Protein AF-A0A914D089-F1 (afdb_monomer_lite)

Structure (mmCIF, N/CA/C/O backbone):
data_AF-A0A914D089-F1
#
_entry.id   AF-A0A914D089-F1
#
loop_
_atom_site.group_PDB
_atom_site.id
_atom_site.type_symbol
_atom_site.label_atom_id
_atom_site.label_alt_id
_atom_site.label_comp_id
_atom_site.label_asym_id
_atom_site.label_entity_id
_atom_site.label_seq_id
_atom_site.pdbx_PDB_ins_code
_atom_site.Cartn_x
_atom_site.Cartn_y
_atom_site.Cartn_z
_atom_site.occupancy
_atom_site.B_iso_or_equiv
_atom_site.auth_seq_id
_atom_site.auth_comp_id
_atom_site.auth_asym_id
_atom_site.auth_atom_id
_atom_site.pdbx_PDB_model_num
ATOM 1 N N . MET A 1 1 ? -4.332 -22.400 -8.846 1.00 71.19 1 MET A N 1
ATOM 2 C CA . MET A 1 1 ? -3.773 -21.711 -7.656 1.00 71.19 1 MET A CA 1
ATOM 3 C C . MET A 1 1 ? -3.356 -20.293 -8.013 1.00 71.19 1 MET A C 1
ATOM 5 O O . MET A 1 1 ? -3.843 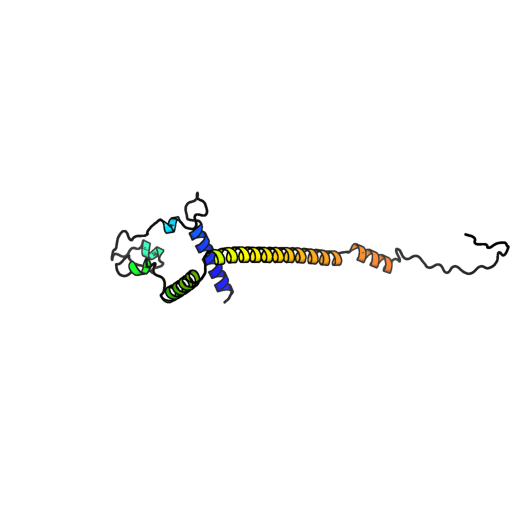-19.394 -7.347 1.00 71.19 1 MET A O 1
ATOM 9 N N . LEU A 1 2 ? -2.567 -20.072 -9.079 1.00 86.56 2 LEU A N 1
ATOM 10 C CA . LEU A 1 2 ? -2.201 -18.720 -9.536 1.00 86.56 2 LEU A CA 1
ATOM 11 C C . LEU A 1 2 ? -3.401 -17.793 -9.778 1.00 86.56 2 LEU A C 1
ATOM 13 O O . LEU A 1 2 ? -3.368 -16.661 -9.316 1.00 86.56 2 LEU A O 1
ATOM 17 N N . ASP A 1 3 ? -4.478 -18.277 -10.400 1.00 88.38 3 ASP A N 1
ATOM 18 C CA . ASP A 1 3 ? -5.644 -17.427 -10.712 1.00 88.38 3 ASP A CA 1
ATOM 19 C C . ASP A 1 3 ? -6.319 -16.851 -9.458 1.00 88.38 3 ASP A C 1
ATOM 21 O O . ASP A 1 3 ? -6.794 -15.718 -9.464 1.00 88.38 3 ASP A O 1
ATOM 25 N N . LYS A 1 4 ? -6.300 -17.600 -8.344 1.00 90.31 4 LYS A N 1
ATOM 26 C CA . LYS A 1 4 ? -6.825 -17.129 -7.053 1.00 90.31 4 LYS A CA 1
ATOM 27 C C . LYS A 1 4 ? -5.961 -16.001 -6.486 1.00 90.31 4 LYS A C 1
ATOM 29 O O . LYS A 1 4 ? -6.500 -15.019 -5.992 1.00 90.31 4 LYS A O 1
ATOM 34 N N . TYR A 1 5 ? -4.636 -16.123 -6.591 1.00 93.62 5 TYR A N 1
ATOM 35 C CA . TYR A 1 5 ? -3.706 -15.074 -6.162 1.00 93.62 5 TYR A CA 1
ATOM 36 C C . TYR A 1 5 ? -3.776 -13.840 -7.062 1.00 93.62 5 TYR A C 1
ATOM 38 O O . TYR A 1 5 ? -3.701 -12.728 -6.556 1.00 93.62 5 TYR A O 1
ATOM 46 N N . ALA A 1 6 ? -3.970 -14.023 -8.370 1.00 92.81 6 ALA A N 1
ATOM 47 C CA . ALA A 1 6 ? -4.158 -12.919 -9.303 1.00 92.81 6 ALA A CA 1
ATOM 48 C C . ALA A 1 6 ? -5.447 -12.136 -8.999 1.00 92.81 6 ALA A C 1
ATOM 50 O O . ALA A 1 6 ? -5.408 -10.909 -8.938 1.00 92.81 6 ALA A O 1
ATOM 51 N N . SER A 1 7 ? -6.560 -12.835 -8.735 1.00 95.00 7 SER A N 1
ATOM 52 C CA . SER A 1 7 ? -7.821 -12.206 -8.307 1.00 95.00 7 SER A CA 1
ATOM 53 C C . SER A 1 7 ? -7.651 -11.447 -6.994 1.00 95.00 7 SER A C 1
ATOM 55 O O . SER A 1 7 ? -8.012 -10.277 -6.905 1.00 95.00 7 SER A O 1
ATOM 57 N N . LEU A 1 8 ? -7.026 -12.079 -5.997 1.00 95.50 8 LEU A N 1
ATOM 58 C CA . LEU A 1 8 ? -6.791 -11.464 -4.694 1.00 95.50 8 LEU A CA 1
ATOM 59 C C . LEU A 1 8 ? -5.894 -10.219 -4.803 1.00 95.50 8 LEU A C 1
ATOM 61 O O . LEU A 1 8 ? -6.203 -9.183 -4.224 1.00 95.50 8 LEU A O 1
ATOM 65 N N . ALA A 1 9 ? -4.810 -10.286 -5.580 1.00 94.00 9 ALA A N 1
ATOM 66 C CA . ALA A 1 9 ? -3.922 -9.148 -5.819 1.00 94.00 9 ALA A CA 1
ATOM 67 C C . ALA A 1 9 ? -4.651 -7.987 -6.510 1.00 94.00 9 ALA A C 1
ATOM 69 O O . ALA A 1 9 ? -4.404 -6.818 -6.202 1.00 94.00 9 ALA A O 1
ATOM 70 N N . HIS A 1 10 ? -5.573 -8.303 -7.420 1.00 94.31 10 HIS A N 1
ATOM 71 C CA . HIS A 1 10 ? -6.404 -7.306 -8.076 1.00 94.31 10 HIS A CA 1
ATOM 72 C C . HIS A 1 10 ? -7.378 -6.637 -7.096 1.00 94.31 10 HIS A C 1
ATOM 74 O O . HIS A 1 10 ? -7.455 -5.410 -7.064 1.00 94.31 10 HIS A O 1
ATOM 80 N N . GLU A 1 11 ? -8.065 -7.415 -6.258 1.00 94.38 11 GLU A N 1
ATOM 81 C CA . GLU A 1 11 ? -8.957 -6.897 -5.214 1.00 94.38 11 GLU A CA 1
ATOM 82 C C . GLU A 1 11 ? -8.208 -6.010 -4.210 1.00 94.38 11 GLU A C 1
ATOM 84 O O . GLU A 1 11 ? -8.650 -4.896 -3.927 1.00 94.38 11 GLU A O 1
ATOM 89 N N . PHE A 1 12 ? -7.027 -6.429 -3.741 1.00 93.69 12 PHE A N 1
ATOM 90 C CA . PHE A 1 12 ? -6.185 -5.603 -2.866 1.00 93.69 12 PHE A CA 1
ATOM 91 C C . PHE A 1 12 ? -5.776 -4.286 -3.524 1.00 93.69 12 PHE A C 1
ATOM 93 O O . PHE A 1 12 ? -5.846 -3.232 -2.891 1.00 93.69 12 PHE A O 1
ATOM 100 N N . SER A 1 13 ? -5.406 -4.333 -4.805 1.00 91.88 13 SER A N 1
ATOM 101 C CA . SER A 1 13 ? -5.036 -3.139 -5.570 1.00 91.88 13 SER A CA 1
ATOM 102 C C . SER A 1 13 ? -6.212 -2.159 -5.692 1.00 91.88 13 SER A C 1
ATOM 104 O O . SER A 1 13 ? -6.027 -0.945 -5.598 1.00 91.88 13 SER A O 1
ATOM 106 N N . GLN A 1 14 ? -7.441 -2.665 -5.856 1.00 90.44 14 GLN A N 1
ATOM 107 C CA . GLN A 1 14 ? -8.649 -1.835 -5.853 1.00 90.44 14 GLN A CA 1
ATOM 108 C C . GLN A 1 14 ? -8.911 -1.203 -4.482 1.00 90.44 14 GLN A C 1
ATOM 110 O O . GLN A 1 14 ? -9.209 -0.010 -4.409 1.00 90.44 14 GLN A O 1
ATOM 115 N N . VAL A 1 15 ? -8.775 -1.969 -3.396 1.00 89.12 15 VAL A N 1
ATOM 116 C CA . VAL A 1 15 ? -8.940 -1.451 -2.029 1.00 89.12 15 VAL A CA 1
ATOM 117 C C . VAL A 1 15 ? -7.915 -0.355 -1.741 1.00 89.12 15 VAL A C 1
ATOM 119 O O . VAL A 1 15 ? -8.279 0.706 -1.237 1.00 89.12 15 VAL A O 1
ATOM 122 N N . GLU A 1 16 ? -6.653 -0.550 -2.124 1.00 86.62 16 GLU A N 1
ATOM 123 C CA . GLU A 1 16 ? -5.604 0.460 -1.967 1.00 86.62 16 GLU A CA 1
ATOM 124 C C . GLU A 1 16 ? -5.935 1.755 -2.724 1.00 86.62 16 GLU A C 1
ATOM 126 O O . GLU A 1 16 ? -5.787 2.856 -2.182 1.00 86.62 16 GLU A O 1
ATOM 131 N N . LEU A 1 17 ? -6.444 1.637 -3.954 1.00 84.75 17 LEU A N 1
ATOM 132 C CA . LEU A 1 17 ? -6.875 2.784 -4.750 1.00 84.75 17 LEU A CA 1
ATOM 133 C C . LEU A 1 17 ? -8.030 3.541 -4.078 1.00 84.75 17 LEU A C 1
ATOM 135 O O . LEU A 1 17 ? -7.995 4.769 -3.996 1.00 84.75 17 LEU A O 1
ATOM 139 N N . LEU A 1 18 ? -9.033 2.824 -3.566 1.00 82.81 18 LEU A N 1
ATOM 140 C CA . LEU A 1 18 ? -10.166 3.420 -2.851 1.00 82.81 18 LEU A CA 1
ATOM 141 C C . LEU A 1 18 ? -9.715 4.138 -1.573 1.00 82.81 18 LEU A C 1
ATOM 143 O O . LEU A 1 18 ? -10.162 5.256 -1.303 1.00 82.81 18 LEU A O 1
ATOM 147 N N . MET A 1 19 ? -8.783 3.542 -0.824 1.00 79.75 19 MET A N 1
ATOM 148 C CA . MET A 1 19 ? -8.200 4.167 0.365 1.00 79.75 19 MET A CA 1
ATOM 149 C C . MET A 1 19 ? -7.430 5.447 0.024 1.00 79.75 19 MET A C 1
ATOM 151 O O . MET A 1 19 ? -7.517 6.427 0.764 1.00 79.75 19 MET A O 1
ATOM 155 N N . LYS A 1 20 ? -6.708 5.475 -1.104 1.00 78.25 20 LYS A N 1
ATOM 156 C CA . LYS A 1 20 ? -5.949 6.654 -1.553 1.00 78.25 20 LYS A CA 1
ATOM 157 C C . LYS A 1 20 ? -6.842 7.779 -2.080 1.00 78.25 20 LYS A C 1
ATOM 159 O O . LYS A 1 20 ? -6.566 8.941 -1.780 1.00 78.25 20 LYS A O 1
ATOM 164 N N . LYS A 1 21 ? -7.907 7.442 -2.815 1.00 71.88 21 LYS A N 1
ATOM 165 C CA . LYS A 1 21 ? -8.784 8.403 -3.507 1.00 71.88 21 LYS A CA 1
ATOM 166 C C . LYS A 1 21 ? -9.784 9.117 -2.586 1.00 71.88 21 LYS A C 1
ATOM 168 O O . LYS A 1 21 ? -10.170 10.244 -2.868 1.00 71.88 21 LYS A O 1
ATOM 173 N N . SER A 1 22 ? -10.125 8.524 -1.440 1.00 61.62 22 SER A N 1
ATOM 174 C CA . SER A 1 22 ? -11.108 9.026 -0.461 1.00 61.62 22 SER A CA 1
ATOM 175 C C . SER A 1 22 ? -12.539 9.197 -1.009 1.00 61.62 22 SER A C 1
ATOM 177 O O . SER A 1 22 ? -12.776 9.476 -2.179 1.00 61.62 22 SER A O 1
ATOM 179 N N . ALA A 1 23 ? -13.531 8.994 -0.142 1.00 55.34 23 ALA A N 1
ATOM 180 C CA . ALA A 1 23 ? -14.948 8.889 -0.502 1.00 55.34 23 ALA A CA 1
ATOM 181 C C . ALA A 1 23 ? -15.674 10.236 -0.732 1.00 55.34 23 ALA A C 1
ATOM 183 O O . ALA A 1 23 ? -16.904 10.262 -0.766 1.00 55.34 23 ALA A O 1
ATOM 184 N N . ILE A 1 24 ? -14.956 11.360 -0.872 1.00 54.31 24 ILE A N 1
ATOM 185 C CA . ILE A 1 24 ? -15.578 12.675 -1.096 1.00 54.31 24 ILE A CA 1
ATOM 186 C C . ILE A 1 24 ? -15.530 13.000 -2.600 1.00 54.31 24 ILE A C 1
ATOM 188 O O . ILE A 1 24 ? -14.439 13.106 -3.156 1.00 54.31 24 ILE A O 1
ATOM 192 N N . PRO A 1 25 ? -16.680 13.205 -3.273 1.00 52.44 25 PRO A N 1
ATOM 193 C CA . PRO A 1 25 ? -16.781 13.281 -4.737 1.00 52.44 25 PRO A CA 1
ATOM 194 C C . PRO A 1 25 ? -16.151 14.531 -5.393 1.00 52.44 25 PRO A C 1
ATOM 196 O O . PRO A 1 25 ? -16.415 14.786 -6.564 1.00 52.44 25 PRO A O 1
ATOM 199 N N . ALA A 1 26 ? -15.337 15.318 -4.679 1.00 55.47 26 ALA A N 1
ATOM 200 C CA . ALA A 1 26 ? -14.874 16.630 -5.141 1.00 55.47 26 ALA A CA 1
ATOM 201 C C . ALA A 1 26 ? -13.389 16.970 -4.889 1.00 55.47 26 ALA A C 1
ATOM 203 O O . ALA A 1 26 ? -13.003 18.105 -5.148 1.00 55.47 26 ALA A O 1
ATOM 204 N N . GLY A 1 27 ? -12.541 16.064 -4.397 1.00 47.16 27 GLY A N 1
ATOM 205 C CA . GLY A 1 27 ? -11.165 16.425 -4.025 1.00 47.16 27 GLY A CA 1
ATOM 206 C C . GLY A 1 27 ? -10.124 15.482 -4.602 1.00 47.16 27 GLY A C 1
ATOM 207 O O . GLY A 1 27 ? -10.320 14.277 -4.556 1.00 47.16 27 GLY A O 1
ATOM 208 N N . GLU A 1 28 ? -9.052 16.077 -5.121 1.00 56.47 28 GLU A N 1
ATOM 209 C CA . GLU A 1 28 ? -7.762 15.528 -5.567 1.00 56.47 28 GLU A CA 1
ATOM 210 C C . GLU A 1 28 ? -7.298 14.227 -4.879 1.00 56.47 28 GLU A C 1
ATOM 212 O O . GLU A 1 28 ? -7.747 13.884 -3.786 1.00 56.47 28 GLU A O 1
ATOM 217 N N . ASP A 1 29 ? -6.347 13.518 -5.500 1.00 60.50 29 ASP A N 1
ATOM 218 C CA . ASP A 1 29 ? -5.679 12.332 -4.942 1.00 60.50 29 ASP A CA 1
ATOM 219 C C . ASP A 1 29 ? -4.969 12.663 -3.613 1.00 60.50 29 ASP A C 1
ATOM 221 O O . ASP A 1 29 ? -3.764 12.888 -3.533 1.00 60.50 29 ASP A O 1
ATOM 225 N N . ASN A 1 30 ? -5.735 12.697 -2.527 1.00 61.53 30 ASN A N 1
ATOM 226 C CA . ASN A 1 30 ? -5.304 13.187 -1.224 1.00 61.53 30 ASN A CA 1
ATOM 227 C C . ASN A 1 30 ? -4.536 12.121 -0.422 1.00 61.53 30 ASN A C 1
ATOM 229 O O . ASN A 1 30 ? -4.460 12.216 0.799 1.00 61.53 30 ASN A O 1
ATOM 233 N N . ASN A 1 31 ? -3.991 11.074 -1.058 1.00 68.38 31 ASN A N 1
ATOM 234 C CA . ASN A 1 31 ? -3.213 10.001 -0.413 1.00 68.38 31 ASN A CA 1
ATOM 235 C C . ASN A 1 31 ? -3.847 9.453 0.886 1.00 68.38 31 ASN A C 1
ATOM 237 O O . ASN A 1 31 ? -3.154 9.210 1.887 1.00 68.38 31 ASN A O 1
ATOM 241 N N . GLY A 1 32 ? -5.176 9.303 0.882 1.00 70.00 32 GLY A N 1
ATOM 242 C CA . GLY A 1 32 ? -5.950 8.811 2.022 1.00 70.00 32 GLY A CA 1
ATOM 243 C C . GLY A 1 32 ? -5.970 9.732 3.247 1.00 70.00 32 GLY A C 1
ATOM 244 O O . GLY A 1 32 ? -6.215 9.255 4.353 1.00 70.00 32 GLY A O 1
ATOM 245 N N . MET A 1 33 ? -5.722 11.039 3.089 1.00 72.62 33 MET A N 1
ATOM 246 C CA . MET A 1 33 ? -5.693 12.002 4.201 1.00 72.62 33 MET A CA 1
ATOM 247 C C . MET A 1 33 ? -6.956 11.988 5.066 1.00 72.62 33 MET A C 1
ATOM 249 O O . MET A 1 33 ? -6.844 12.187 6.270 1.00 72.62 33 MET A O 1
ATOM 253 N N . LEU A 1 34 ? -8.127 11.693 4.491 1.00 74.44 34 LEU A N 1
ATOM 254 C CA . LEU A 1 34 ? -9.380 11.542 5.236 1.00 74.44 34 LEU A CA 1
ATOM 255 C C . LEU A 1 34 ? -9.246 10.525 6.383 1.00 74.44 34 LEU A C 1
ATOM 257 O O . LEU A 1 34 ? -9.593 10.828 7.520 1.00 74.44 34 LEU A O 1
ATOM 261 N N . PHE A 1 35 ? -8.703 9.343 6.091 1.00 76.94 35 PHE A N 1
ATOM 262 C CA . PHE A 1 35 ? -8.529 8.273 7.077 1.00 76.94 35 PHE A CA 1
ATOM 263 C C . PHE A 1 35 ? -7.379 8.552 8.047 1.00 76.94 35 PHE A C 1
ATOM 265 O O . PHE A 1 35 ? -7.358 8.010 9.144 1.00 76.94 35 PHE A O 1
ATOM 272 N N . LYS A 1 36 ? -6.429 9.412 7.662 1.00 79.81 36 LYS A N 1
ATOM 273 C CA . LYS A 1 36 ? -5.321 9.836 8.531 1.00 79.81 36 LYS A CA 1
ATOM 274 C C . LYS A 1 36 ? -5.722 10.945 9.504 1.00 79.81 36 LYS A C 1
ATOM 276 O O . LYS A 1 36 ? -5.108 11.066 10.556 1.00 79.81 36 LYS A O 1
ATOM 281 N N . SER A 1 37 ? -6.706 11.774 9.149 1.00 81.50 37 SER A N 1
ATOM 282 C CA . SER A 1 37 ? -7.139 12.918 9.961 1.00 81.50 37 SER A CA 1
ATOM 283 C C . SER A 1 37 ? -8.316 12.619 10.890 1.00 81.50 37 SER A C 1
ATOM 285 O O . SER A 1 37 ? -8.537 13.379 11.831 1.00 81.50 37 SER A O 1
ATOM 287 N N . HIS A 1 38 ? -9.058 11.534 10.655 1.00 82.44 38 HIS A N 1
ATOM 288 C CA . HIS A 1 38 ? -10.215 11.156 11.464 1.00 82.44 38 HIS A CA 1
ATOM 289 C C . HIS A 1 38 ? -9.902 9.947 12.341 1.00 82.44 38 HIS A C 1
ATOM 291 O O . HIS A 1 38 ? -9.365 8.945 11.876 1.00 82.44 38 HIS A O 1
ATOM 297 N N . LEU A 1 39 ? -10.286 10.037 13.613 1.00 83.38 39 LEU A N 1
ATOM 298 C CA . LEU A 1 39 ? -10.193 8.939 14.567 1.00 83.38 39 LEU A CA 1
ATOM 299 C C . LEU A 1 39 ? -11.556 8.261 14.689 1.00 83.38 39 LEU A C 1
ATOM 301 O O . LEU A 1 39 ? -12.577 8.930 14.853 1.00 83.38 39 LEU A O 1
ATOM 305 N N . VAL A 1 40 ? -11.562 6.932 14.631 1.00 84.06 40 VAL A N 1
ATOM 306 C CA . VAL A 1 40 ? -12.755 6.128 14.904 1.00 84.06 40 VAL A CA 1
ATOM 307 C C . VAL A 1 40 ? -12.739 5.743 16.375 1.00 84.06 40 VAL A C 1
ATOM 309 O O . VAL A 1 40 ? -11.779 5.143 16.855 1.00 84.06 40 VAL A O 1
ATOM 312 N N . VAL A 1 41 ? -13.807 6.095 17.088 1.00 84.69 41 VAL A N 1
ATOM 313 C CA . VAL A 1 41 ? -13.985 5.784 18.508 1.00 84.69 41 VAL A CA 1
ATOM 314 C C . VAL A 1 41 ? -15.369 5.158 18.688 1.00 84.69 41 VAL A C 1
ATOM 316 O O . VAL A 1 41 ? -16.338 5.685 18.134 1.00 84.69 41 VAL A O 1
ATOM 319 N N . PRO A 1 42 ? -15.499 4.053 19.442 1.00 86.31 42 PRO A N 1
ATOM 320 C CA . PRO A 1 42 ? -16.804 3.525 19.819 1.00 86.31 42 PRO A CA 1
ATOM 321 C C . PRO A 1 42 ? -17.582 4.577 20.609 1.00 86.31 42 PRO A C 1
ATOM 323 O O . PRO A 1 42 ? -17.096 5.078 21.621 1.00 86.31 42 PRO A O 1
ATOM 326 N N . GLN A 1 43 ? -18.788 4.907 20.152 1.00 83.56 43 GLN A N 1
ATOM 327 C CA . GLN A 1 43 ? -19.645 5.870 20.842 1.00 83.56 43 GLN A CA 1
ATOM 328 C C . GLN A 1 43 ? -20.281 5.261 22.098 1.00 83.56 43 GLN A C 1
ATOM 330 O O . GLN A 1 43 ? -20.404 5.934 23.117 1.00 83.56 43 GLN A O 1
ATOM 335 N N . GLU A 1 44 ? -20.657 3.983 22.030 1.00 82.75 44 GLU A N 1
ATOM 336 C CA . GLU A 1 44 ? -21.293 3.246 23.119 1.00 82.75 44 GLU A CA 1
ATOM 337 C C . GLU A 1 44 ? -20.756 1.812 23.156 1.00 82.75 44 GLU A C 1
ATOM 339 O O . GLU A 1 44 ? -20.516 1.197 22.115 1.00 82.75 44 GLU A O 1
ATOM 344 N N . ILE A 1 45 ? -20.560 1.293 24.368 1.00 85.12 45 ILE A N 1
ATOM 345 C CA . ILE A 1 45 ? -20.184 -0.099 24.623 1.00 85.12 45 ILE A CA 1
ATOM 346 C C . ILE A 1 45 ? -21.374 -0.738 25.326 1.00 85.12 45 ILE A C 1
ATOM 348 O O . ILE A 1 45 ? -21.771 -0.297 26.405 1.00 85.12 45 ILE A O 1
ATOM 352 N N . THR A 1 46 ? -21.964 -1.751 24.702 1.00 84.94 46 THR A N 1
ATOM 353 C CA . THR A 1 46 ? -23.182 -2.407 25.180 1.00 84.94 46 THR A CA 1
ATOM 354 C C . THR A 1 46 ? -23.053 -3.920 25.066 1.00 84.94 46 THR A C 1
ATOM 356 O O . THR A 1 46 ? -22.366 -4.454 24.196 1.00 84.94 46 THR A O 1
ATOM 359 N N . LEU A 1 47 ? -23.711 -4.628 25.984 1.00 85.31 47 LEU A N 1
ATOM 360 C CA . LEU A 1 47 ? -23.832 -6.089 25.944 1.00 85.31 47 LEU A CA 1
ATOM 361 C C . LEU A 1 47 ? -25.062 -6.539 25.140 1.00 85.31 47 LEU A C 1
ATOM 363 O O . LEU A 1 47 ? -25.202 -7.725 24.843 1.00 85.31 47 LEU A O 1
ATOM 367 N N . ASP A 1 48 ? -25.936 -5.597 24.784 1.00 88.81 48 ASP A N 1
ATOM 368 C CA . ASP A 1 48 ? -27.145 -5.863 24.021 1.00 88.81 48 ASP A CA 1
ATOM 369 C C . ASP A 1 48 ? -26.809 -6.184 22.568 1.00 88.81 48 ASP A C 1
ATOM 371 O O . ASP A 1 48 ? -26.021 -5.500 21.910 1.00 88.81 48 ASP A O 1
ATOM 375 N N . ILE A 1 49 ? -27.441 -7.240 22.057 1.00 87.56 49 IL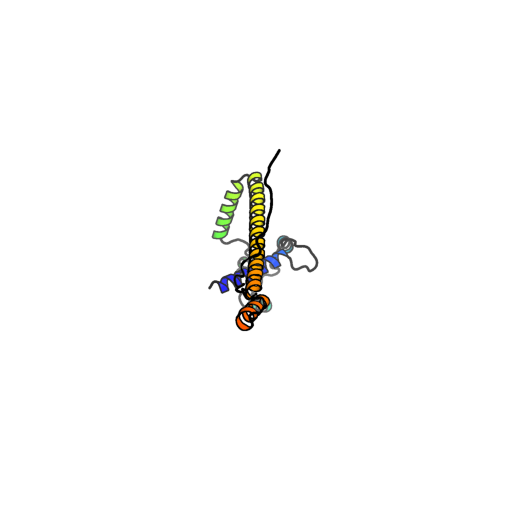E A N 1
ATOM 376 C CA . ILE A 1 49 ? -27.239 -7.682 20.681 1.00 87.56 49 ILE A CA 1
ATOM 377 C C . ILE A 1 49 ? -27.763 -6.602 19.741 1.00 87.56 49 ILE A C 1
ATOM 379 O O . ILE A 1 49 ? -28.945 -6.255 19.763 1.00 87.56 49 ILE A O 1
ATOM 383 N N . ASN A 1 50 ? -26.884 -6.114 18.870 1.00 88.62 50 ASN A N 1
ATOM 384 C CA . ASN A 1 50 ? -27.244 -5.166 17.835 1.00 88.62 50 ASN A CA 1
ATOM 385 C C . ASN A 1 50 ? -27.492 -5.922 16.513 1.00 88.62 50 ASN A C 1
ATOM 387 O O . ASN A 1 50 ? -26.532 -6.366 15.875 1.00 88.62 50 ASN A O 1
ATOM 391 N N . PRO A 1 51 ? -28.754 -6.053 16.055 1.00 89.81 51 PRO A N 1
ATOM 392 C CA . PRO A 1 51 ? -29.075 -6.821 14.852 1.00 89.81 51 PRO A CA 1
ATOM 393 C C . PRO A 1 51 ? -28.498 -6.195 13.575 1.00 89.81 51 PRO A C 1
ATOM 395 O O . PRO A 1 51 ? -28.159 -6.919 12.641 1.00 89.81 51 PRO A O 1
ATOM 398 N N . ALA A 1 52 ? -28.335 -4.868 13.530 1.00 89.19 52 ALA A N 1
ATOM 399 C CA . ALA A 1 52 ? -27.736 -4.188 12.384 1.00 89.19 52 ALA A CA 1
ATOM 400 C C . ALA A 1 52 ? -26.231 -4.476 12.286 1.00 89.19 52 ALA A C 1
ATOM 402 O O . ALA A 1 52 ? -25.724 -4.759 11.202 1.00 89.19 52 ALA A O 1
ATOM 403 N N . LEU A 1 53 ? -25.528 -4.471 13.424 1.00 87.50 53 LEU A N 1
ATOM 404 C CA . LEU A 1 53 ? -24.111 -4.837 13.495 1.00 87.50 53 LEU A CA 1
ATOM 405 C C . LEU A 1 53 ? -23.893 -6.305 13.113 1.00 87.50 53 LEU A C 1
ATOM 407 O O . LEU A 1 53 ? -22.986 -6.625 12.343 1.00 87.50 53 LEU A O 1
ATOM 411 N N . GLN A 1 54 ? -24.758 -7.189 13.608 1.00 90.62 54 GLN A N 1
ATOM 412 C CA . GLN A 1 54 ? -24.689 -8.613 13.310 1.00 90.62 54 GLN A CA 1
ATOM 413 C C . GLN A 1 54 ? -24.923 -8.890 11.821 1.00 90.62 54 GLN A C 1
ATOM 415 O O . GLN A 1 54 ? -24.184 -9.671 11.227 1.00 90.62 54 GLN A O 1
ATOM 420 N N . ALA A 1 55 ? -25.890 -8.217 11.192 1.00 93.50 55 ALA A N 1
ATOM 421 C CA . ALA A 1 55 ? -26.119 -8.332 9.754 1.00 93.50 55 ALA A CA 1
ATOM 422 C C . ALA A 1 55 ? -24.932 -7.796 8.935 1.00 93.50 55 ALA A C 1
ATOM 424 O O . ALA A 1 55 ? -24.468 -8.468 8.017 1.00 93.50 55 ALA A O 1
ATOM 425 N N . ALA A 1 56 ? -24.399 -6.622 9.293 1.00 90.06 56 ALA A N 1
ATOM 426 C CA . ALA A 1 56 ? -23.292 -5.988 8.572 1.00 90.06 56 ALA A CA 1
ATOM 427 C C . ALA A 1 56 ? -21.970 -6.765 8.672 1.00 90.06 56 ALA A C 1
ATOM 429 O O . ALA A 1 56 ? -21.148 -6.722 7.761 1.00 90.06 56 ALA A O 1
ATOM 430 N N . THR A 1 57 ? -21.752 -7.476 9.779 1.00 89.31 57 THR A N 1
ATOM 431 C CA . THR A 1 57 ? -20.537 -8.273 10.001 1.00 89.31 57 THR A CA 1
ATOM 432 C C . THR A 1 57 ? -20.708 -9.744 9.632 1.00 89.31 57 THR A C 1
ATOM 434 O O . THR A 1 57 ? -19.806 -10.535 9.907 1.00 89.31 57 THR A O 1
ATOM 437 N N . GLU A 1 58 ? -21.830 -10.115 9.005 1.00 92.88 58 GLU A N 1
ATOM 438 C CA . GLU A 1 58 ? -22.167 -11.502 8.651 1.00 92.88 58 GLU A CA 1
ATOM 439 C C . GLU A 1 58 ? -22.120 -12.441 9.871 1.00 92.88 58 GLU A C 1
ATOM 441 O O . GLU A 1 58 ? -21.667 -13.580 9.810 1.00 92.88 58 GLU A O 1
ATOM 446 N N . GLY A 1 59 ? -22.555 -11.936 11.026 1.00 88.50 59 GLY A N 1
ATOM 447 C CA . GLY A 1 59 ? -22.601 -12.677 12.282 1.00 88.50 59 GLY A CA 1
ATOM 448 C C . GLY A 1 59 ? -21.288 -12.726 13.063 1.00 88.50 59 GLY A C 1
ATOM 449 O O . GLY A 1 59 ? -21.270 -13.327 14.134 1.00 88.50 59 GLY A O 1
ATOM 450 N N . ARG A 1 60 ? -20.208 -12.089 12.589 1.00 88.31 60 ARG A N 1
ATOM 451 C CA . ARG A 1 60 ? -18.907 -12.091 13.287 1.00 88.31 60 ARG A CA 1
ATOM 452 C C . ARG A 1 60 ? -18.915 -11.289 14.587 1.00 88.31 60 ARG A C 1
ATOM 454 O O . ARG A 1 60 ? -18.211 -11.657 15.521 1.00 88.31 60 ARG A O 1
ATOM 461 N N . ILE A 1 61 ? -19.691 -10.206 14.653 1.00 89.50 61 ILE A N 1
ATOM 462 C CA . ILE A 1 61 ? -19.797 -9.352 15.840 1.00 89.50 61 ILE A CA 1
ATOM 463 C C . ILE A 1 61 ? -21.274 -9.158 16.181 1.00 89.50 61 ILE A C 1
ATOM 465 O O . ILE A 1 61 ? -22.036 -8.596 15.398 1.00 89.50 61 ILE A O 1
ATOM 469 N N . SER A 1 62 ? -21.683 -9.612 17.366 1.00 88.25 62 SER A N 1
ATOM 470 C CA . SER A 1 62 ? -23.061 -9.472 17.854 1.00 88.25 62 SER A CA 1
ATOM 471 C C . SER A 1 62 ? -23.300 -8.177 18.634 1.00 88.25 62 SER A C 1
ATOM 473 O O . SER A 1 62 ? -24.412 -7.655 18.618 1.00 88.25 62 SER A O 1
ATOM 475 N N . ALA A 1 63 ? -22.278 -7.664 19.322 1.00 89.31 63 ALA A N 1
ATOM 476 C CA . ALA A 1 63 ? -22.345 -6.450 20.131 1.00 89.31 63 ALA A CA 1
ATOM 477 C C . ALA A 1 63 ? -20.950 -5.829 20.303 1.00 89.31 63 ALA A C 1
ATOM 479 O O . ALA A 1 63 ? -19.937 -6.532 20.247 1.00 89.31 63 ALA A O 1
ATOM 480 N N . TRP A 1 64 ? -20.901 -4.518 20.546 1.00 89.06 64 TRP A N 1
ATOM 481 C CA . TRP A 1 64 ? -19.668 -3.812 20.889 1.00 89.06 64 TRP A CA 1
ATOM 482 C C . TRP A 1 64 ? -19.403 -3.924 22.384 1.00 89.06 64 TRP A C 1
ATOM 484 O O . TRP A 1 64 ? -19.839 -3.085 23.166 1.00 89.06 64 TRP A O 1
ATOM 494 N N . THR A 1 65 ? -18.684 -4.971 22.778 1.00 90.00 65 THR A N 1
ATOM 495 C CA . THR A 1 65 ? -18.333 -5.237 24.177 1.00 90.00 65 THR A CA 1
ATOM 496 C C . THR A 1 65 ? -16.898 -4.817 24.489 1.00 90.00 65 THR A C 1
ATOM 498 O O . THR A 1 65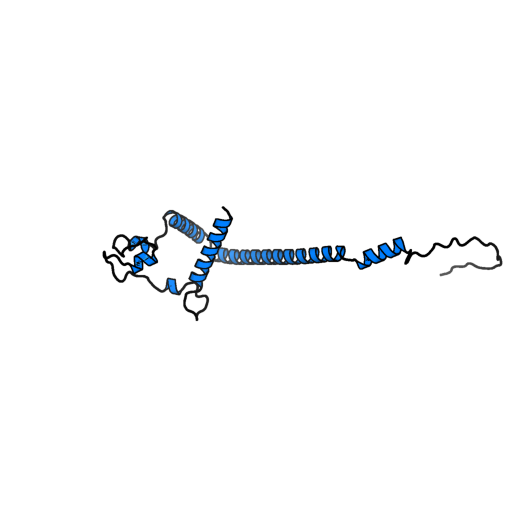 ? -16.075 -4.644 23.589 1.00 90.00 65 THR A O 1
ATOM 501 N N . HIS A 1 66 ? -16.570 -4.707 25.780 1.00 89.62 66 HIS A N 1
ATOM 502 C CA . HIS A 1 66 ? -15.207 -4.407 26.239 1.00 89.62 66 HIS A CA 1
ATOM 503 C C . HIS A 1 66 ? -14.156 -5.438 25.796 1.00 89.62 66 HIS A C 1
ATOM 505 O O . HIS A 1 66 ? -12.980 -5.100 25.738 1.00 89.62 66 HIS A O 1
ATOM 511 N N . GLU A 1 67 ? -14.573 -6.655 25.449 1.00 87.81 67 GLU A N 1
ATOM 512 C CA . GLU A 1 67 ? -13.689 -7.713 24.946 1.00 87.81 67 GLU A CA 1
ATOM 513 C C . GLU A 1 67 ? -13.459 -7.596 23.432 1.00 87.81 67 GLU A C 1
ATOM 515 O O . GLU A 1 67 ? -12.358 -7.816 22.939 1.00 87.81 67 GLU A O 1
ATOM 520 N N . VAL A 1 68 ? -14.500 -7.231 22.675 1.00 89.12 68 VAL A N 1
ATOM 521 C CA . VAL A 1 68 ? -14.453 -7.228 21.203 1.00 89.12 68 VAL A CA 1
ATOM 522 C C . VAL A 1 68 ? -13.878 -5.929 20.654 1.00 89.12 68 VAL A C 1
ATOM 524 O O . VAL A 1 68 ? -13.131 -5.944 19.679 1.00 89.12 68 VAL A O 1
ATOM 527 N N . VAL A 1 69 ? -14.226 -4.796 21.267 1.00 89.69 69 VAL A N 1
ATOM 528 C CA . VAL A 1 69 ? -13.821 -3.464 20.802 1.00 89.69 69 VAL A CA 1
ATOM 529 C C . VAL A 1 69 ? -12.297 -3.327 20.661 1.00 89.69 69 VAL A C 1
ATOM 531 O O . VAL A 1 69 ? -11.865 -2.868 19.602 1.00 89.69 69 VAL A O 1
ATOM 534 N N . PRO A 1 70 ? -11.467 -3.723 21.651 1.00 90.00 70 PRO A N 1
ATOM 535 C CA . PRO A 1 70 ? -10.017 -3.591 21.531 1.00 90.00 70 PRO A CA 1
ATOM 536 C C . PRO A 1 70 ? -9.439 -4.399 20.371 1.00 90.00 70 PRO A C 1
ATOM 538 O O . PRO A 1 70 ? -8.533 -3.920 19.696 1.00 90.00 70 PRO A O 1
ATOM 541 N N . GLU A 1 71 ? -9.972 -5.597 20.126 1.00 89.12 71 GLU A N 1
ATOM 542 C CA . GLU A 1 71 ? -9.489 -6.477 19.062 1.00 89.12 71 GLU A CA 1
ATOM 543 C C . GLU A 1 71 ? -9.937 -5.986 17.681 1.00 89.12 71 GLU A C 1
ATOM 545 O O . GLU A 1 71 ? -9.139 -5.904 16.753 1.00 89.12 71 GLU A O 1
ATOM 550 N N . ALA A 1 72 ? -11.200 -5.581 17.541 1.00 87.62 72 ALA A N 1
ATOM 551 C CA . ALA A 1 72 ? -11.745 -5.105 16.273 1.00 87.62 72 ALA A CA 1
ATOM 552 C C . ALA A 1 72 ? -11.179 -3.744 15.834 1.00 87.62 72 ALA A C 1
ATOM 554 O O . ALA A 1 72 ? -11.100 -3.470 14.638 1.00 87.62 72 ALA A O 1
ATOM 555 N N . LEU A 1 73 ? -10.805 -2.885 16.788 1.00 89.06 73 LEU A N 1
ATOM 556 C CA . LEU A 1 73 ? -10.173 -1.587 16.524 1.00 89.06 73 LEU A CA 1
ATOM 557 C C . LEU A 1 73 ? -8.650 -1.625 16.666 1.00 89.06 73 LEU A C 1
ATOM 559 O O . LEU A 1 73 ? -8.001 -0.576 16.684 1.00 89.06 73 LEU A O 1
ATOM 563 N N . ARG A 1 74 ? -8.060 -2.817 16.775 1.00 90.69 74 ARG A N 1
ATOM 564 C CA . ARG A 1 74 ? -6.618 -2.965 16.897 1.00 90.69 74 ARG A CA 1
ATOM 565 C C . ARG A 1 74 ? -5.929 -2.404 15.653 1.00 90.69 74 ARG A C 1
ATOM 567 O O . ARG A 1 74 ? -6.077 -2.917 14.551 1.00 90.69 74 ARG A O 1
ATOM 574 N N . THR A 1 75 ? -5.104 -1.383 15.857 1.00 90.31 75 THR A N 1
ATOM 575 C CA . THR A 1 75 ? -4.203 -0.825 14.833 1.00 90.31 75 THR A CA 1
ATOM 576 C C . THR A 1 75 ? -2.770 -1.328 14.976 1.00 90.31 75 THR A C 1
ATOM 578 O O . THR A 1 75 ? -1.940 -1.099 14.100 1.00 90.31 75 THR A O 1
ATOM 581 N N . LYS A 1 76 ? -2.466 -2.014 16.084 1.00 91.19 76 LYS A N 1
ATOM 582 C CA . LYS A 1 76 ? -1.144 -2.578 16.344 1.00 91.19 76 LYS A CA 1
ATOM 583 C C . LYS A 1 76 ? -0.882 -3.765 15.420 1.00 91.19 76 LYS A C 1
ATOM 585 O O . LYS A 1 76 ? -1.644 -4.737 15.449 1.00 91.19 76 LYS A O 1
ATOM 590 N N . LEU A 1 77 ? 0.219 -3.692 14.679 1.00 89.94 77 LEU A N 1
ATOM 591 C CA . LEU A 1 77 ? 0.666 -4.710 13.736 1.00 89.94 77 LEU A CA 1
ATOM 592 C C . LEU A 1 77 ? 0.922 -6.071 14.428 1.00 89.94 77 LEU A C 1
ATOM 594 O O . LEU A 1 77 ? 1.037 -6.165 15.659 1.00 89.94 77 LEU A O 1
ATOM 598 N N . PRO A 1 78 ? 0.961 -7.169 13.657 1.00 92.62 78 PRO A N 1
ATOM 599 C CA . PRO A 1 78 ? 1.484 -8.446 14.127 1.00 92.62 78 PRO A CA 1
ATOM 600 C C . PRO A 1 78 ? 2.973 -8.321 14.493 1.00 92.62 78 PRO A C 1
ATOM 602 O O . PRO A 1 78 ? 3.688 -7.562 13.840 1.00 92.62 78 PRO A O 1
ATOM 605 N N . PRO A 1 79 ? 3.468 -9.093 15.477 1.00 93.25 79 PRO A N 1
ATOM 606 C CA . PRO A 1 79 ? 4.850 -8.978 15.953 1.00 93.25 79 PRO A CA 1
ATOM 607 C C . PRO A 1 79 ? 5.893 -9.243 14.859 1.00 93.25 79 PRO A C 1
ATOM 609 O O . PRO A 1 79 ? 6.917 -8.574 14.832 1.00 93.25 79 PRO A O 1
ATOM 612 N N . GLU A 1 80 ? 5.611 -10.170 13.939 1.00 94.69 80 GLU A N 1
ATOM 613 C CA . GLU A 1 80 ? 6.487 -10.478 12.799 1.00 94.69 80 GLU A CA 1
ATOM 614 C C . GLU A 1 80 ? 6.674 -9.250 11.894 1.00 94.69 80 GLU A C 1
ATOM 616 O O . GLU A 1 80 ? 7.792 -8.896 11.538 1.00 94.69 80 GLU A O 1
ATOM 621 N N . ILE A 1 81 ? 5.584 -8.528 11.610 1.00 94.25 81 ILE A N 1
ATOM 622 C CA . ILE A 1 81 ? 5.623 -7.329 10.763 1.00 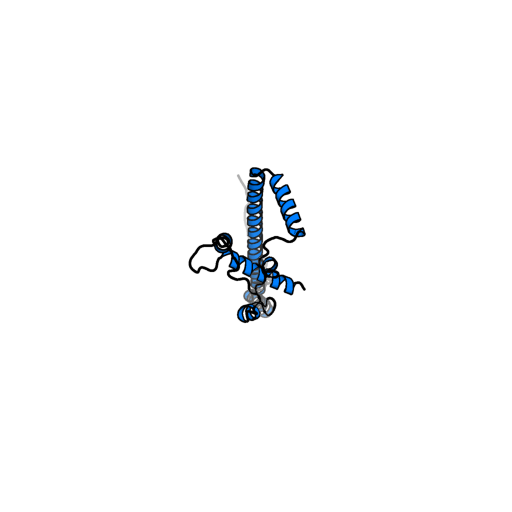94.25 81 ILE A CA 1
ATOM 623 C C . ILE A 1 81 ? 6.292 -6.157 11.498 1.00 94.25 81 ILE A C 1
ATOM 625 O O . ILE A 1 81 ? 7.025 -5.391 10.883 1.00 94.25 81 ILE A O 1
ATOM 629 N N . GLU A 1 82 ? 6.096 -6.024 12.816 1.00 93.94 82 GLU A N 1
ATOM 630 C CA . GLU A 1 82 ? 6.796 -5.006 13.620 1.00 93.94 82 GLU A CA 1
ATOM 631 C C . GLU A 1 82 ? 8.321 -5.207 13.619 1.00 93.94 82 GLU A C 1
ATOM 633 O O . GLU A 1 82 ? 9.081 -4.236 13.660 1.00 93.94 82 GLU A O 1
ATOM 638 N N . GLU A 1 83 ? 8.788 -6.457 13.615 1.00 95.38 83 GLU A N 1
ATOM 639 C CA . GLU A 1 83 ? 10.215 -6.775 13.525 1.00 95.38 83 GLU A CA 1
ATOM 640 C C . GLU A 1 83 ? 10.773 -6.462 12.133 1.00 95.38 83 GLU A C 1
ATOM 642 O O . GLU A 1 83 ? 11.824 -5.819 12.028 1.00 95.38 83 GLU A O 1
ATOM 647 N N . ASP A 1 84 ? 10.034 -6.815 11.080 1.00 95.25 84 ASP A N 1
ATOM 648 C CA . ASP A 1 84 ? 10.386 -6.477 9.701 1.00 95.25 84 ASP A CA 1
ATOM 649 C C . ASP A 1 84 ? 10.470 -4.956 9.503 1.00 95.25 84 ASP A C 1
ATOM 651 O O . ASP A 1 84 ? 11.485 -4.455 9.012 1.00 95.25 84 ASP A O 1
ATOM 655 N N . GLU A 1 85 ? 9.467 -4.193 9.951 1.00 93.44 85 GLU A N 1
ATOM 656 C CA . GLU A 1 85 ? 9.485 -2.726 9.886 1.00 93.44 85 GLU A CA 1
ATOM 657 C C . GLU A 1 85 ? 10.679 -2.139 10.642 1.00 93.44 85 GLU A C 1
ATOM 659 O O . GLU A 1 85 ? 11.385 -1.276 10.114 1.00 93.44 85 GLU A O 1
ATOM 664 N N . ARG A 1 86 ? 10.978 -2.654 11.840 1.00 94.25 86 ARG A N 1
ATOM 665 C CA . ARG A 1 86 ? 12.149 -2.232 12.619 1.00 94.25 86 ARG A CA 1
ATOM 666 C C . ARG A 1 86 ? 13.452 -2.495 11.866 1.00 94.25 86 ARG A C 1
ATOM 668 O O . ARG A 1 86 ? 14.354 -1.658 11.898 1.00 94.25 86 ARG A O 1
ATOM 675 N N . SER A 1 87 ? 13.571 -3.639 11.193 1.00 93.88 87 SER A N 1
ATOM 676 C CA . SER A 1 87 ? 14.759 -3.967 10.399 1.00 93.88 87 SER A CA 1
ATOM 677 C C . SER A 1 87 ? 14.946 -2.988 9.230 1.00 93.88 87 SER A C 1
ATOM 679 O O . SER A 1 87 ? 16.051 -2.481 9.016 1.00 93.88 87 SER A O 1
ATOM 681 N N . ILE A 1 88 ? 13.850 -2.628 8.553 1.00 92.38 88 ILE A N 1
ATOM 682 C CA . ILE A 1 88 ? 13.828 -1.652 7.457 1.00 92.38 88 ILE A CA 1
ATOM 683 C C . ILE A 1 88 ? 14.188 -0.255 7.973 1.00 92.38 88 ILE A C 1
ATOM 685 O O . ILE A 1 88 ? 14.953 0.466 7.328 1.00 92.38 88 ILE A O 1
ATOM 689 N N . GLU A 1 89 ? 13.680 0.146 9.141 1.00 91.56 89 GLU A N 1
ATOM 690 C CA . GLU A 1 89 ? 14.032 1.421 9.770 1.00 91.56 89 GLU A CA 1
ATOM 691 C C . GLU A 1 89 ? 15.525 1.500 10.100 1.00 91.56 89 GLU A C 1
ATOM 693 O O . GLU A 1 89 ? 16.173 2.503 9.788 1.00 91.56 89 GLU A O 1
ATOM 698 N N . VAL A 1 90 ? 16.097 0.438 10.671 1.00 93.94 90 VAL A N 1
ATOM 699 C CA . VAL A 1 90 ? 17.537 0.359 10.956 1.00 93.94 90 VAL A CA 1
ATOM 700 C C . VAL A 1 90 ? 18.352 0.481 9.668 1.00 93.94 90 VAL A C 1
ATOM 702 O O . VAL A 1 90 ? 19.290 1.279 9.609 1.00 93.94 90 VAL A O 1
ATOM 705 N N . GLU A 1 91 ? 17.977 -0.245 8.612 1.00 90.50 91 GLU A N 1
ATOM 706 C CA . GLU A 1 91 ? 18.653 -0.157 7.314 1.00 90.50 91 GLU A CA 1
ATOM 707 C C . GLU A 1 91 ? 18.545 1.251 6.707 1.00 90.50 91 GLU A C 1
ATOM 709 O O . GLU A 1 91 ? 19.527 1.797 6.191 1.00 90.50 91 GLU A O 1
ATOM 714 N N . LYS A 1 92 ? 17.366 1.873 6.796 1.00 86.50 92 LYS A N 1
ATOM 715 C CA . LYS A 1 92 ? 17.126 3.245 6.341 1.00 86.50 92 LYS A CA 1
ATOM 716 C C . LYS A 1 92 ? 18.026 4.238 7.075 1.00 86.50 92 LYS A C 1
ATOM 718 O O . LYS A 1 92 ? 18.608 5.106 6.429 1.00 86.50 92 LYS A O 1
ATOM 723 N N . HIS A 1 93 ? 18.161 4.112 8.395 1.00 87.88 93 HIS A N 1
ATOM 724 C CA . HIS A 1 93 ? 19.001 4.991 9.212 1.00 87.88 93 HIS A CA 1
ATOM 725 C C . HIS A 1 93 ? 20.504 4.767 9.007 1.00 87.88 93 HIS A C 1
ATOM 727 O O . HIS A 1 93 ? 21.285 5.697 9.205 1.00 87.88 93 HIS A O 1
ATOM 733 N N . ALA A 1 94 ? 20.917 3.575 8.573 1.00 89.69 94 ALA A N 1
ATOM 734 C CA . ALA A 1 94 ? 22.312 3.286 8.248 1.00 89.69 94 ALA A CA 1
ATOM 735 C C . ALA A 1 94 ? 22.803 4.012 6.978 1.00 89.69 94 ALA A C 1
ATOM 737 O O . ALA A 1 94 ? 24.007 4.208 6.805 1.00 89.69 94 ALA A O 1
ATOM 738 N N . LYS A 1 95 ? 21.895 4.413 6.078 1.00 89.00 95 LYS A N 1
ATOM 739 C CA . LYS A 1 95 ? 22.232 5.052 4.796 1.00 89.00 95 LYS A CA 1
ATOM 740 C C . LYS A 1 95 ? 22.117 6.577 4.880 1.00 89.00 95 LYS A C 1
ATOM 742 O O . LYS A 1 95 ? 21.198 7.127 5.479 1.00 89.00 95 LYS A O 1
ATOM 747 N N . GLN A 1 96 ? 23.023 7.290 4.208 1.00 89.50 96 GLN A N 1
ATOM 748 C CA . GLN A 1 96 ? 22.955 8.751 4.112 1.00 89.50 96 GLN A CA 1
ATOM 749 C C . GLN A 1 96 ? 21.815 9.186 3.174 1.00 89.50 96 GLN A C 1
ATOM 751 O O . GLN A 1 96 ? 21.762 8.763 2.017 1.00 89.50 96 GLN A O 1
ATOM 756 N N . PHE A 1 97 ? 20.945 10.084 3.646 1.00 86.88 97 PHE A N 1
ATOM 757 C CA . PHE A 1 97 ? 19.744 10.547 2.932 1.00 86.88 97 PHE A CA 1
ATOM 758 C C . PHE A 1 97 ? 20.011 11.031 1.492 1.00 86.88 97 PHE A C 1
ATOM 760 O O . PHE A 1 97 ? 19.303 10.645 0.557 1.00 86.88 97 PHE A O 1
ATOM 767 N N . ASP A 1 98 ? 21.070 11.820 1.289 1.00 88.25 98 ASP A N 1
ATOM 768 C CA . ASP A 1 98 ? 21.439 12.344 -0.034 1.00 88.25 98 ASP A CA 1
ATOM 769 C C . ASP A 1 98 ? 21.844 11.241 -1.019 1.00 88.25 98 ASP A C 1
ATOM 771 O O . ASP A 1 98 ? 21.542 11.322 -2.212 1.00 88.25 98 ASP A O 1
ATOM 775 N N . HIS A 1 99 ? 22.526 10.202 -0.528 1.00 88.44 99 HIS A N 1
ATOM 776 C CA . HIS A 1 99 ? 22.927 9.061 -1.348 1.00 88.44 99 HIS A CA 1
ATOM 777 C C . HIS A 1 99 ? 21.699 8.255 -1.782 1.00 88.44 99 HIS A C 1
ATOM 779 O O . HIS A 1 99 ? 21.543 7.968 -2.968 1.00 88.44 99 HIS A O 1
ATOM 785 N N . VAL A 1 100 ? 20.784 7.982 -0.844 1.00 89.00 100 VAL A N 1
ATOM 786 C CA . VAL A 1 100 ? 19.526 7.268 -1.114 1.00 89.00 100 VAL A CA 1
ATOM 787 C C . VAL A 1 100 ? 18.677 8.025 -2.135 1.00 89.00 100 VAL A C 1
ATOM 789 O O . VAL A 1 100 ? 18.206 7.432 -3.100 1.00 89.00 100 VAL A O 1
ATOM 792 N N . THR A 1 101 ? 18.531 9.344 -1.993 1.00 91.81 101 THR A N 1
ATOM 793 C CA . THR A 1 101 ? 17.711 10.154 -2.910 1.00 91.81 101 THR A CA 1
ATOM 794 C C . THR A 1 101 ? 18.251 10.123 -4.342 1.00 91.81 101 THR A C 1
ATOM 796 O O . THR A 1 101 ? 17.492 9.924 -5.293 1.00 91.81 101 THR A O 1
ATOM 799 N N . LYS A 1 102 ? 19.574 10.263 -4.515 1.00 94.62 102 LYS A N 1
ATOM 800 C CA . LYS A 1 102 ? 20.218 10.158 -5.835 1.00 94.62 102 LYS A CA 1
ATOM 801 C C . LYS A 1 102 ? 20.057 8.761 -6.432 1.00 94.62 102 LYS A C 1
ATOM 803 O O . LYS A 1 102 ? 19.770 8.642 -7.622 1.00 94.62 102 LYS A O 1
ATOM 808 N N . GLN A 1 103 ? 20.209 7.722 -5.612 1.00 92.50 103 GLN A N 1
ATOM 809 C CA . GLN A 1 103 ? 20.028 6.338 -6.039 1.00 92.50 103 GLN A CA 1
ATOM 810 C C . GLN A 1 103 ? 18.591 6.078 -6.508 1.00 92.50 103 GLN A C 1
ATOM 812 O O . GLN A 1 103 ? 18.406 5.536 -7.594 1.00 92.50 103 GLN A O 1
ATOM 817 N N . VAL A 1 104 ? 17.582 6.524 -5.752 1.00 93.75 104 VAL A N 1
ATOM 818 C CA . VAL A 1 104 ? 16.161 6.404 -6.127 1.00 93.75 104 VAL A CA 1
ATOM 819 C C . VAL A 1 104 ? 15.890 7.086 -7.468 1.00 93.75 104 VAL A C 1
ATOM 821 O O . VAL A 1 104 ? 15.287 6.488 -8.354 1.00 93.75 104 VAL A O 1
ATOM 824 N N . GLN A 1 105 ? 16.385 8.311 -7.667 1.00 95.50 105 GLN A N 1
ATOM 825 C CA . GLN A 1 105 ? 16.205 9.025 -8.935 1.00 95.50 105 GLN A CA 1
ATOM 826 C C . GLN A 1 105 ? 16.868 8.310 -10.120 1.00 95.50 105 GLN A C 1
ATOM 828 O O . GLN A 1 105 ? 16.284 8.253 -11.202 1.00 95.50 105 GLN A O 1
ATOM 833 N N . ALA A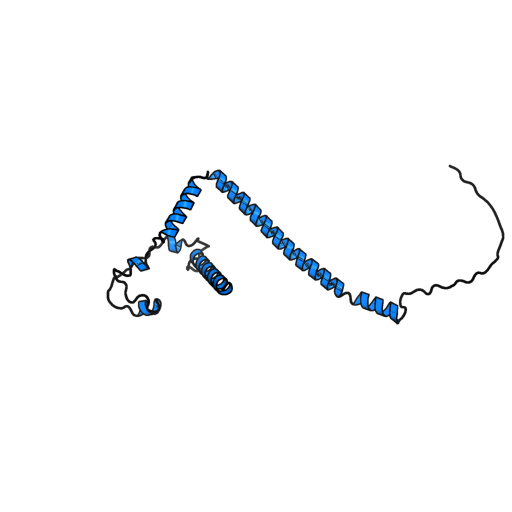 1 106 ? 18.076 7.771 -9.937 1.00 96.31 106 ALA A N 1
ATOM 834 C CA . ALA A 1 106 ? 18.761 7.007 -10.976 1.00 96.31 106 ALA A CA 1
ATOM 835 C C . ALA A 1 106 ? 18.002 5.714 -11.312 1.00 96.31 106 ALA A C 1
ATOM 837 O O . ALA A 1 106 ? 17.766 5.427 -12.484 1.00 96.31 106 ALA A O 1
ATOM 838 N N . MET A 1 107 ? 17.555 4.974 -10.293 1.00 96.12 107 MET A N 1
ATOM 839 C CA . MET A 1 107 ? 16.790 3.740 -10.473 1.00 96.12 107 MET A CA 1
ATOM 840 C C . MET A 1 107 ? 15.453 3.977 -11.177 1.00 96.12 107 MET A C 1
ATOM 842 O O . MET A 1 107 ? 15.135 3.236 -12.103 1.00 96.12 107 MET A O 1
ATOM 846 N N . ASN A 1 108 ? 14.717 5.031 -10.815 1.00 96.19 108 ASN A N 1
ATOM 847 C CA . ASN A 1 108 ? 13.469 5.385 -11.495 1.00 96.19 108 ASN A CA 1
ATOM 848 C C . ASN A 1 108 ? 13.714 5.679 -12.983 1.00 96.19 108 ASN A C 1
ATOM 850 O O . ASN A 1 108 ? 13.052 5.096 -13.834 1.00 96.19 108 ASN A O 1
ATOM 854 N N . LYS A 1 109 ? 14.751 6.465 -13.315 1.00 97.25 109 LYS A N 1
ATOM 855 C CA . LYS A 1 109 ? 15.130 6.718 -14.719 1.00 97.25 109 LYS A CA 1
ATOM 856 C C . LYS A 1 109 ? 15.461 5.435 -15.479 1.00 97.25 109 LYS A C 1
ATOM 858 O O . LYS A 1 109 ? 15.109 5.307 -16.651 1.00 97.25 109 LYS A O 1
ATOM 863 N N . HIS A 1 110 ? 16.156 4.494 -14.842 1.00 96.31 110 HIS A N 1
ATOM 864 C CA . HIS A 1 110 ? 16.459 3.203 -15.456 1.00 96.31 110 HIS A CA 1
ATOM 865 C C . HIS A 1 110 ? 15.193 2.376 -15.695 1.00 96.31 110 HIS A C 1
ATOM 867 O O . HIS A 1 110 ? 15.040 1.831 -16.786 1.00 96.31 110 HIS A O 1
ATOM 873 N N . ALA A 1 111 ? 14.271 2.328 -14.729 1.00 96.62 111 ALA A N 1
ATOM 874 C CA . ALA A 1 111 ? 12.985 1.654 -14.888 1.00 96.62 111 ALA A CA 1
ATOM 875 C C . ALA A 1 111 ? 12.164 2.261 -16.039 1.00 96.62 111 ALA A C 1
ATOM 877 O O . ALA A 1 111 ? 11.717 1.524 -16.916 1.00 96.62 111 ALA A O 1
ATOM 878 N N . ASP A 1 112 ? 12.060 3.590 -16.107 1.00 96.06 112 ASP A N 1
ATOM 879 C CA . ASP A 1 112 ? 11.345 4.295 -17.180 1.00 96.06 112 ASP A CA 1
ATOM 880 C C . ASP A 1 112 ? 11.955 4.010 -18.561 1.00 96.06 112 ASP A C 1
ATOM 882 O O . ASP A 1 112 ? 11.242 3.788 -19.545 1.00 96.06 112 ASP A O 1
ATOM 886 N N . THR A 1 113 ? 13.289 3.962 -18.633 1.00 96.19 113 THR A N 1
ATOM 887 C CA . THR A 1 113 ? 14.021 3.632 -19.865 1.00 96.19 113 THR A CA 1
ATOM 888 C C . THR A 1 113 ? 13.723 2.200 -20.310 1.00 96.19 113 THR A C 1
ATOM 890 O O . THR A 1 113 ? 13.436 1.962 -21.482 1.00 96.19 113 THR A O 1
ATOM 893 N N . LEU A 1 114 ? 13.737 1.239 -19.381 1.00 96.12 114 LEU A N 1
ATOM 894 C CA . LEU A 1 114 ? 13.419 -0.161 -19.671 1.00 96.12 114 LEU A CA 1
ATOM 895 C C . LEU A 1 114 ? 11.971 -0.336 -20.135 1.00 96.12 114 LEU A C 1
ATOM 897 O O . LEU A 1 114 ? 11.733 -1.027 -21.123 1.00 96.12 114 LEU A O 1
ATOM 901 N N . ILE A 1 115 ? 11.017 0.312 -19.465 1.00 95.62 115 ILE A N 1
ATOM 902 C CA . ILE A 1 115 ? 9.602 0.283 -19.856 1.00 95.62 115 ILE A CA 1
ATOM 903 C C . ILE A 1 115 ? 9.438 0.841 -21.272 1.00 95.62 115 ILE A C 1
ATOM 905 O O . ILE A 1 115 ? 8.772 0.216 -22.096 1.00 95.62 115 ILE A O 1
ATOM 909 N N . SER A 1 116 ? 10.087 1.967 -21.576 1.00 94.88 116 SER A N 1
ATOM 910 C CA . SER A 1 116 ? 10.044 2.579 -22.908 1.00 94.88 116 SER A CA 1
ATOM 911 C C . SER A 1 116 ? 10.588 1.628 -23.978 1.00 94.88 116 SER A C 1
ATOM 913 O O . SER A 1 116 ? 9.922 1.378 -24.979 1.00 94.88 116 SER A O 1
ATOM 915 N N . HIS A 1 117 ? 11.743 1.001 -23.731 1.00 94.94 117 HIS A N 1
ATOM 916 C CA . HIS A 1 117 ? 12.313 0.020 -24.657 1.00 94.94 117 HIS A CA 1
ATOM 917 C C . HIS A 1 117 ? 11.428 -1.212 -24.858 1.00 94.94 117 HIS A C 1
ATOM 919 O O . HIS A 1 117 ? 11.345 -1.718 -25.975 1.00 94.94 117 HIS A O 1
ATOM 925 N N . LEU A 1 118 ? 10.764 -1.704 -23.808 1.00 93.62 118 LEU A N 1
ATOM 926 C CA . LEU A 1 118 ? 9.830 -2.825 -23.928 1.00 93.62 118 LEU A CA 1
ATOM 927 C C . LEU A 1 118 ? 8.603 -2.444 -24.759 1.00 93.62 118 LEU A C 1
ATOM 929 O O . LEU A 1 118 ? 8.200 -3.211 -25.631 1.00 93.62 118 LEU A O 1
ATOM 933 N N . GLN A 1 119 ? 8.050 -1.249 -24.550 1.00 93.00 119 GLN A N 1
ATOM 934 C CA . GLN A 1 119 ? 6.935 -0.741 -25.352 1.00 93.00 119 GLN A CA 1
ATOM 935 C C . GLN A 1 119 ? 7.331 -0.555 -26.822 1.00 93.00 119 GLN A C 1
ATOM 937 O O . GLN A 1 119 ? 6.576 -0.942 -27.716 1.00 93.00 119 GLN A O 1
ATOM 942 N N . ASP A 1 120 ? 8.525 -0.023 -27.086 1.00 91.88 120 ASP A N 1
ATOM 943 C CA . ASP A 1 120 ? 9.063 0.114 -28.441 1.00 91.88 120 ASP A CA 1
ATOM 944 C C . ASP A 1 120 ? 9.303 -1.252 -29.094 1.00 91.88 120 ASP A C 1
ATOM 946 O O . ASP A 1 120 ? 8.963 -1.455 -30.262 1.00 91.88 120 ASP A O 1
ATOM 950 N N . ALA A 1 121 ? 9.828 -2.222 -28.340 1.00 88.50 121 ALA A N 1
ATOM 951 C CA . ALA A 1 121 ? 10.024 -3.585 -28.813 1.00 88.50 121 ALA A CA 1
ATOM 952 C C . ALA A 1 121 ? 8.688 -4.254 -29.174 1.00 88.50 121 ALA A C 1
ATOM 954 O O . ALA A 1 121 ? 8.593 -4.834 -30.257 1.00 88.50 121 ALA A O 1
ATOM 955 N N . GLN A 1 122 ? 7.651 -4.112 -28.338 1.00 87.12 122 GLN A N 1
ATOM 956 C CA . GLN A 1 122 ? 6.301 -4.610 -28.629 1.00 87.12 122 GLN A CA 1
ATOM 957 C C . GLN A 1 122 ? 5.737 -3.986 -29.910 1.00 87.12 122 GLN A C 1
ATOM 959 O O . GLN A 1 122 ? 5.350 -4.710 -30.823 1.00 87.12 122 GLN A O 1
ATOM 964 N N . ARG A 1 123 ? 5.802 -2.654 -30.044 1.00 85.44 123 ARG A N 1
ATOM 965 C CA . ARG A 1 123 ? 5.361 -1.950 -31.263 1.00 85.44 123 ARG A CA 1
ATOM 966 C C . ARG A 1 123 ? 6.127 -2.399 -32.508 1.00 85.44 123 ARG A C 1
ATOM 968 O O . ARG A 1 123 ? 5.538 -2.536 -33.577 1.00 85.44 123 ARG A O 1
ATOM 975 N N . SER A 1 124 ? 7.434 -2.632 -32.381 1.00 79.88 124 SER A N 1
ATOM 976 C CA . SER A 1 124 ? 8.278 -3.112 -33.481 1.00 79.88 124 SER A CA 1
ATOM 977 C C . SER A 1 124 ? 8.007 -4.572 -33.860 1.00 79.88 124 SER A C 1
ATOM 979 O O . SER A 1 124 ? 8.239 -4.965 -35.000 1.00 79.88 124 SER A O 1
ATOM 981 N N . SER A 1 125 ? 7.546 -5.388 -32.909 1.00 74.25 125 SER A N 1
ATOM 982 C CA . SER A 1 125 ? 7.155 -6.776 -33.149 1.00 74.25 125 SER A CA 1
ATOM 983 C C . SER A 1 125 ? 5.829 -6.829 -33.898 1.00 74.25 125 SER A C 1
ATOM 985 O O . SER A 1 125 ? 5.739 -7.502 -34.921 1.00 74.25 125 SER A O 1
ATOM 987 N N . ASP A 1 126 ? 4.843 -6.048 -33.454 1.00 74.12 126 ASP A N 1
ATOM 988 C CA . ASP A 1 126 ? 3.539 -5.946 -34.114 1.00 74.12 126 ASP A CA 1
ATOM 989 C C . ASP A 1 126 ? 3.676 -5.405 -35.546 1.00 74.12 126 ASP A C 1
ATOM 991 O O . ASP A 1 126 ? 3.033 -5.903 -36.472 1.00 74.12 126 ASP A O 1
ATOM 995 N N . SER A 1 127 ? 4.568 -4.431 -35.772 1.00 68.94 127 SER A N 1
ATOM 996 C CA . SER A 1 127 ? 4.817 -3.904 -37.117 1.00 68.94 127 SER A CA 1
ATOM 997 C C . SER A 1 127 ? 5.500 -4.924 -38.032 1.00 68.94 127 SER A C 1
ATOM 999 O O . SER A 1 127 ? 5.053 -5.103 -39.165 1.00 68.94 127 SER A O 1
ATOM 1001 N N . LYS A 1 128 ? 6.515 -5.651 -37.546 1.00 65.50 128 LYS A N 1
ATOM 1002 C CA . LYS A 1 128 ? 7.195 -6.718 -38.304 1.00 65.50 128 LYS A CA 1
ATOM 1003 C C . LYS A 1 128 ? 6.278 -7.895 -38.612 1.00 65.50 128 LYS A C 1
ATOM 1005 O O . LYS A 1 128 ? 6.379 -8.454 -39.700 1.00 65.50 128 LYS A O 1
ATOM 1010 N N . GLN A 1 129 ? 5.384 -8.252 -37.693 1.00 61.00 129 GLN A N 1
ATOM 1011 C CA . GLN A 1 129 ? 4.376 -9.277 -37.941 1.00 61.00 129 GLN A CA 1
ATOM 1012 C C . GLN A 1 129 ? 3.380 -8.807 -39.007 1.00 61.00 12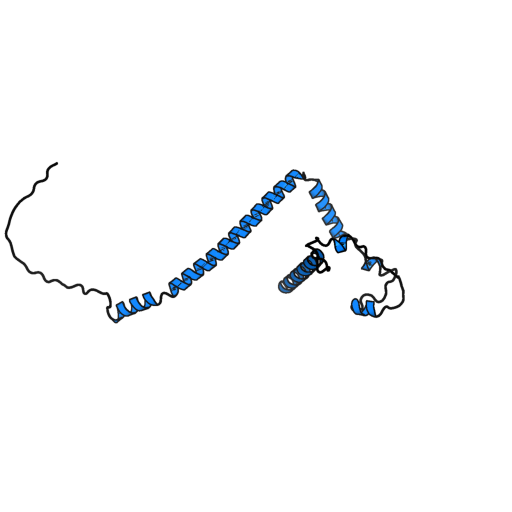9 GLN A C 1
ATOM 1014 O O . GLN A 1 129 ? 3.147 -9.529 -39.969 1.00 61.00 129 GLN A O 1
ATOM 1019 N N . SER A 1 130 ? 2.931 -7.547 -38.946 1.00 60.72 130 SER A N 1
ATOM 1020 C CA . SER A 1 130 ? 2.079 -6.974 -39.997 1.00 60.72 130 SER A CA 1
ATOM 1021 C C . SER A 1 130 ? 2.763 -6.901 -41.373 1.00 60.72 130 SER A C 1
ATOM 1023 O O . SER A 1 130 ? 2.100 -7.049 -42.395 1.00 60.72 130 SER A O 1
ATOM 1025 N N . GLU A 1 131 ? 4.082 -6.675 -41.434 1.00 60.81 131 GLU A N 1
ATOM 1026 C CA . GLU A 1 131 ? 4.841 -6.697 -42.693 1.00 60.81 131 GLU A CA 1
ATOM 1027 C C . GLU A 1 131 ? 5.077 -8.119 -43.213 1.00 60.81 131 GLU A C 1
ATOM 1029 O O . GLU A 1 131 ? 5.070 -8.327 -44.426 1.00 60.81 131 GLU A O 1
ATOM 1034 N N . ALA A 1 132 ? 5.281 -9.096 -42.327 1.00 60.00 132 ALA A N 1
ATOM 1035 C CA . ALA A 1 132 ? 5.395 -10.503 -42.698 1.00 60.00 132 ALA A CA 1
ATOM 1036 C C . ALA A 1 132 ? 4.065 -11.047 -43.244 1.00 60.00 132 ALA A C 1
ATOM 1038 O O . ALA A 1 132 ? 4.067 -11.690 -44.294 1.00 60.00 132 ALA A O 1
ATOM 1039 N N . ASP A 1 133 ? 2.945 -10.703 -42.604 1.00 58.62 133 ASP A N 1
ATOM 1040 C CA . ASP A 1 133 ? 1.602 -11.071 -43.061 1.00 58.62 133 ASP A CA 1
ATOM 1041 C C . ASP A 1 133 ? 1.273 -10.399 -44.409 1.00 58.62 133 ASP A C 1
ATOM 1043 O O . ASP A 1 133 ? 0.856 -11.069 -45.351 1.00 58.62 133 ASP A O 1
ATOM 1047 N N . LYS A 1 134 ? 1.600 -9.108 -44.585 1.00 59.03 134 LYS A N 1
ATOM 1048 C CA . LYS A 1 134 ? 1.445 -8.407 -45.880 1.00 59.03 134 LYS A CA 1
ATOM 1049 C C . LYS A 1 134 ? 2.288 -8.996 -47.013 1.00 59.03 134 LYS A C 1
ATOM 1051 O O . LYS A 1 134 ? 1.865 -8.948 -48.162 1.00 59.03 134 LYS A O 1
ATOM 1056 N N . ARG A 1 135 ? 3.483 -9.524 -46.722 1.00 57.19 135 ARG A N 1
ATOM 1057 C CA . ARG A 1 135 ? 4.336 -10.193 -47.726 1.00 57.19 135 ARG A CA 1
ATOM 1058 C C . ARG A 1 135 ? 3.816 -11.577 -48.108 1.00 57.19 135 ARG A C 1
ATOM 1060 O O . ARG A 1 135 ? 4.082 -12.023 -49.219 1.00 57.19 135 ARG A O 1
ATOM 1067 N N . ALA A 1 136 ? 3.094 -12.252 -47.215 1.00 56.66 136 ALA A N 1
ATOM 1068 C CA . ALA A 1 136 ? 2.418 -13.507 -47.534 1.00 56.66 136 ALA A CA 1
ATOM 1069 C C . ALA A 1 136 ? 1.148 -13.283 -48.384 1.00 56.66 136 ALA A C 1
ATOM 1071 O O . ALA A 1 136 ? 0.792 -14.150 -49.176 1.00 56.66 136 ALA A O 1
ATOM 1072 N N . GLU A 1 137 ? 0.513 -12.112 -48.268 1.00 55.19 137 GLU A N 1
ATOM 1073 C CA . GLU A 1 137 ? -0.708 -11.721 -48.993 1.00 55.19 137 GLU A CA 1
ATOM 1074 C C . GLU A 1 137 ? -0.461 -10.927 -50.294 1.00 55.19 137 GLU A C 1
ATOM 1076 O O . GLU A 1 137 ? -1.363 -10.244 -50.785 1.00 55.19 137 GLU A O 1
ATOM 1081 N N . GLU A 1 138 ? 0.725 -10.988 -50.915 1.00 64.38 138 GLU A N 1
ATOM 1082 C CA . GLU A 1 138 ? 0.900 -10.393 -52.251 1.00 64.38 138 GLU A CA 1
ATOM 1083 C C . GLU A 1 138 ? 0.320 -11.308 -53.350 1.00 64.38 138 GLU A C 1
ATOM 1085 O O . GLU A 1 138 ? 1.008 -11.871 -54.207 1.00 64.38 138 GLU A O 1
ATOM 1090 N N . ASP A 1 139 ? -1.007 -11.431 -53.340 1.00 65.00 139 ASP A N 1
ATOM 1091 C CA . ASP A 1 139 ? -1.821 -12.156 -54.323 1.00 65.00 139 ASP A CA 1
ATOM 1092 C C . ASP A 1 139 ? -1.538 -11.681 -55.759 1.00 65.00 139 ASP A C 1
ATOM 1094 O O . ASP A 1 139 ? -1.595 -12.448 -56.719 1.00 65.00 139 ASP A O 1
ATOM 1098 N N . SER A 1 140 ? -1.166 -10.407 -55.910 1.00 73.62 140 SER A N 1
ATOM 1099 C CA . SER A 1 140 ? -0.783 -9.784 -57.180 1.00 73.62 140 SER A CA 1
ATOM 1100 C C . SER A 1 140 ? 0.404 -10.488 -57.836 1.00 73.62 140 SER A C 1
ATOM 1102 O O . SER A 1 140 ? 0.367 -10.789 -59.032 1.00 73.62 140 SER A O 1
ATOM 1104 N N . ASP A 1 141 ? 1.442 -10.780 -57.059 1.00 76.06 141 ASP A N 1
ATOM 1105 C CA . ASP A 1 141 ? 2.679 -11.356 -57.572 1.00 76.06 141 ASP A CA 1
ATOM 1106 C C . ASP A 1 141 ? 2.534 -12.860 -57.781 1.00 76.06 141 ASP A C 1
ATOM 1108 O O . ASP A 1 141 ? 2.995 -13.393 -58.794 1.00 76.06 141 ASP A O 1
ATOM 1112 N N . THR A 1 142 ? 1.750 -13.516 -56.924 1.00 79.25 142 THR A N 1
ATOM 1113 C CA . THR A 1 142 ? 1.330 -14.907 -57.123 1.00 79.25 142 THR A CA 1
ATOM 1114 C C . THR A 1 142 ? 0.521 -15.057 -58.417 1.00 79.25 142 THR A C 1
ATOM 1116 O O . THR A 1 142 ? 0.811 -15.926 -59.240 1.00 79.25 142 THR A O 1
ATOM 1119 N N . LEU A 1 143 ? -0.442 -14.166 -58.678 1.00 80.19 143 LEU A N 1
ATOM 1120 C CA . LEU A 1 143 ? -1.231 -14.166 -59.913 1.00 80.19 143 LEU A CA 1
ATOM 1121 C C . LEU A 1 143 ? -0.390 -13.842 -61.154 1.00 80.19 143 LEU A C 1
ATOM 1123 O O . LEU A 1 143 ? -0.607 -14.460 -62.200 1.00 80.19 143 LEU A O 1
ATOM 1127 N N . LYS A 1 144 ? 0.566 -12.908 -61.069 1.00 82.69 144 LYS A N 1
ATOM 1128 C CA . LYS A 1 144 ? 1.516 -12.637 -62.164 1.00 82.69 144 LYS A CA 1
ATOM 1129 C C . LYS A 1 144 ? 2.357 -13.871 -62.473 1.00 82.69 144 LYS A C 1
ATOM 1131 O O . LYS A 1 144 ? 2.486 -14.225 -63.642 1.00 82.69 144 LYS A O 1
ATOM 1136 N N . LEU A 1 145 ? 2.867 -14.558 -61.451 1.00 81.00 145 LEU A N 1
ATOM 1137 C CA . LEU A 1 145 ? 3.656 -15.774 -61.625 1.00 81.00 145 LEU A CA 1
ATOM 1138 C C . LEU A 1 145 ? 2.823 -16.899 -62.257 1.00 81.00 145 LEU A C 1
ATOM 1140 O O . LEU A 1 145 ? 3.259 -17.519 -63.225 1.00 81.00 145 LEU A O 1
ATOM 1144 N N . VAL A 1 146 ? 1.593 -17.115 -61.782 1.00 84.19 146 VAL A N 1
ATOM 1145 C CA . VAL A 1 146 ? 0.675 -18.113 -62.356 1.00 84.19 146 VAL A CA 1
ATOM 1146 C C . VAL A 1 146 ? 0.342 -17.789 -63.817 1.00 84.19 146 VAL A C 1
ATOM 1148 O O . VAL A 1 146 ? 0.344 -18.690 -64.656 1.00 84.19 146 VAL A O 1
ATOM 1151 N N . ARG A 1 147 ? 0.103 -16.519 -64.172 1.00 84.69 147 ARG A N 1
ATOM 1152 C CA . ARG A 1 147 ? -0.130 -16.115 -65.573 1.00 84.69 147 ARG A CA 1
ATOM 1153 C C . ARG A 1 147 ? 1.114 -16.274 -66.441 1.00 84.69 147 ARG A C 1
ATOM 1155 O O . ARG A 1 147 ? 0.988 -16.744 -67.569 1.00 84.69 147 ARG A O 1
ATOM 1162 N N . ALA A 1 148 ? 2.297 -15.951 -65.925 1.00 85.12 148 ALA A N 1
ATOM 1163 C CA . ALA A 1 148 ? 3.554 -16.158 -66.636 1.00 85.12 148 ALA A CA 1
ATOM 1164 C C . ALA A 1 148 ? 3.799 -17.650 -66.919 1.00 85.12 148 ALA A C 1
ATOM 1166 O O . ALA A 1 148 ? 4.148 -18.009 -68.040 1.00 85.12 148 ALA A O 1
ATOM 1167 N N . ILE A 1 149 ? 3.537 -18.531 -65.949 1.00 82.69 149 ILE A N 1
ATOM 1168 C CA . ILE A 1 149 ? 3.702 -19.985 -66.106 1.00 82.69 149 ILE A CA 1
ATOM 1169 C C . ILE A 1 149 ? 2.651 -20.569 -67.054 1.00 82.69 149 ILE A C 1
ATOM 1171 O O . ILE A 1 149 ? 2.976 -21.376 -67.921 1.00 82.69 149 ILE A O 1
ATOM 1175 N N . TRP A 1 150 ? 1.385 -20.178 -66.900 1.00 80.62 150 TRP A N 1
ATOM 1176 C CA . TRP A 1 150 ? 0.291 -20.837 -67.612 1.00 80.62 150 TRP A CA 1
ATOM 1177 C C . TRP A 1 150 ? 0.027 -20.246 -69.001 1.00 80.62 150 TRP A C 1
ATOM 1179 O O . TRP A 1 150 ? -0.350 -20.971 -69.920 1.00 80.62 150 TRP A O 1
ATOM 1189 N N . ARG A 1 151 ? 0.218 -18.931 -69.168 1.00 77.88 151 ARG A N 1
ATOM 1190 C CA . ARG A 1 151 ? -0.035 -18.202 -70.424 1.00 77.88 151 ARG A CA 1
ATOM 1191 C C . ARG A 1 151 ? 1.239 -17.718 -71.118 1.00 77.88 151 ARG A C 1
ATOM 1193 O O . ARG A 1 151 ? 1.141 -17.212 -72.231 1.00 77.88 151 ARG A O 1
ATOM 1200 N N . GLY A 1 152 ? 2.409 -17.835 -70.487 1.00 79.69 152 GLY A N 1
ATOM 1201 C CA . GLY A 1 152 ? 3.659 -17.285 -71.024 1.00 79.69 152 GLY A CA 1
ATOM 1202 C C . GLY A 1 152 ? 3.716 -15.754 -71.004 1.00 79.69 152 GLY A C 1
ATOM 1203 O O . GLY A 1 152 ? 4.537 -15.159 -71.700 1.00 79.69 152 GLY A O 1
ATOM 1204 N N . GLU A 1 153 ? 2.829 -15.096 -70.252 1.00 78.19 153 GLU A N 1
ATOM 1205 C CA . GLU A 1 153 ? 2.722 -13.637 -70.227 1.00 78.19 153 GLU A CA 1
ATOM 1206 C C . GLU A 1 153 ? 4.012 -13.016 -69.660 1.00 78.19 153 GLU A C 1
ATOM 1208 O O . GLU A 1 153 ? 4.405 -13.298 -68.531 1.00 78.19 153 GLU A O 1
ATOM 1213 N N . GLY A 1 154 ? 4.702 -12.197 -70.461 1.00 72.94 154 GLY A N 1
ATOM 1214 C CA . GLY A 1 154 ? 5.967 -11.553 -70.078 1.00 72.94 154 GLY A CA 1
ATOM 1215 C C . GLY A 1 154 ? 7.243 -12.332 -70.425 1.00 72.94 154 GLY A C 1
ATOM 1216 O O . GLY A 1 154 ? 8.335 -11.778 -70.289 1.00 72.94 154 GLY A O 1
ATOM 1217 N N . LEU A 1 155 ? 7.143 -13.564 -70.939 1.00 72.62 155 LEU A N 1
ATOM 1218 C CA . LEU A 1 155 ? 8.300 -14.310 -71.440 1.00 72.62 155 LEU A CA 1
ATOM 1219 C C . LEU A 1 155 ? 8.549 -13.954 -72.912 1.00 72.62 155 LEU A C 1
ATOM 1221 O O . LEU A 1 155 ? 7.740 -14.250 -73.790 1.00 72.62 155 LEU A O 1
ATOM 1225 N N . LYS A 1 156 ? 9.676 -13.294 -73.200 1.00 73.06 156 LYS A N 1
ATOM 1226 C CA . LYS A 1 156 ? 10.108 -13.050 -74.584 1.00 73.06 156 LYS A CA 1
ATOM 1227 C C . LYS A 1 156 ? 10.607 -14.370 -75.187 1.00 73.06 156 LYS A C 1
ATOM 1229 O O . LYS A 1 156 ? 11.491 -14.978 -74.587 1.00 73.06 156 LYS A O 1
ATOM 1234 N N . PRO A 1 157 ? 10.102 -14.805 -76.355 1.00 60.75 157 PRO A N 1
ATOM 1235 C CA . PRO A 1 157 ? 10.675 -15.946 -77.054 1.00 60.75 157 PRO A CA 1
ATOM 1236 C C . PRO A 1 157 ? 12.108 -15.602 -77.456 1.00 60.75 157 PRO A C 1
ATOM 1238 O O . PRO A 1 157 ? 12.329 -14.613 -78.161 1.00 60.75 157 PRO A O 1
ATOM 1241 N N . ASP A 1 158 ? 13.072 -16.404 -77.009 1.00 56.78 158 ASP A N 1
ATOM 1242 C CA . ASP A 1 158 ? 14.426 -16.353 -77.544 1.00 56.78 158 ASP A CA 1
ATOM 1243 C C . ASP A 1 158 ? 14.345 -16.790 -79.009 1.00 56.78 158 ASP A C 1
ATOM 1245 O O . ASP A 1 158 ? 14.045 -17.943 -79.329 1.00 56.78 158 ASP A O 1
ATOM 1249 N N . ARG A 1 159 ? 14.460 -15.827 -79.923 1.00 54.69 159 ARG A N 1
ATOM 1250 C CA . ARG A 1 159 ? 14.399 -16.096 -81.356 1.00 54.69 159 ARG A CA 1
ATOM 1251 C C . ARG A 1 159 ? 15.755 -16.685 -81.740 1.00 54.69 159 ARG A C 1
ATOM 1253 O O . ARG A 1 159 ? 16.742 -15.958 -81.642 1.00 54.69 159 ARG A O 1
ATOM 1260 N N . PRO A 1 160 ? 15.846 -17.925 -82.253 1.00 51.88 160 PRO A N 1
ATOM 1261 C CA . PRO A 1 160 ? 17.086 -18.380 -82.853 1.00 51.88 160 PRO A CA 1
ATOM 1262 C C . PRO A 1 160 ? 17.251 -17.614 -84.168 1.00 51.88 160 PRO A C 1
ATOM 1264 O O . PRO A 1 160 ? 16.691 -17.985 -85.200 1.00 51.88 160 PRO A O 1
ATOM 1267 N N . THR A 1 161 ? 17.963 -16.487 -84.145 1.00 44.94 161 THR A N 1
ATOM 1268 C CA . THR A 1 161 ? 18.398 -15.827 -85.377 1.00 44.94 161 THR A CA 1
ATOM 1269 C C . THR A 1 161 ? 19.498 -16.665 -86.005 1.00 44.94 161 THR A C 1
ATOM 1271 O O . THR A 1 161 ? 20.677 -16.559 -85.681 1.00 44.94 161 THR A O 1
ATOM 1274 N N . THR A 1 162 ? 19.035 -17.528 -86.903 1.00 41.75 162 THR A N 1
ATOM 1275 C CA . THR A 1 162 ? 19.726 -18.062 -88.070 1.00 41.75 162 THR A CA 1
ATOM 1276 C C . THR A 1 162 ? 20.820 -17.131 -88.584 1.00 41.75 162 THR A C 1
ATOM 1278 O O . THR A 1 162 ? 20.570 -15.975 -88.932 1.00 41.75 162 THR A O 1
ATOM 1281 N N . VAL A 1 163 ? 22.020 -17.698 -88.662 1.00 50.19 163 VAL A N 1
ATOM 1282 C CA . VAL A 1 163 ? 23.166 -17.223 -89.433 1.00 50.19 163 VAL A CA 1
ATOM 1283 C C . VAL A 1 163 ? 22.749 -16.821 -90.852 1.00 50.19 163 VAL A C 1
ATOM 1285 O O . VAL A 1 163 ? 22.058 -17.575 -91.532 1.00 50.19 163 VAL A O 1
ATOM 1288 N N . ASN A 1 164 ? 23.195 -15.655 -91.318 1.00 36.31 164 ASN A N 1
ATOM 1289 C CA . ASN A 1 164 ? 23.271 -15.364 -92.747 1.00 36.31 164 ASN A CA 1
ATOM 1290 C C . ASN A 1 164 ? 24.617 -14.671 -93.024 1.00 36.31 164 ASN A C 1
ATOM 1292 O O . ASN A 1 164 ? 24.920 -13.679 -92.352 1.00 36.31 164 ASN A O 1
ATOM 1296 N N . PRO A 1 165 ? 25.462 -15.210 -93.921 1.00 46.88 165 PRO A N 1
ATOM 1297 C CA . PRO A 1 165 ? 26.792 -14.685 -94.167 1.00 46.88 165 PRO A CA 1
ATOM 1298 C C . PRO A 1 165 ? 26.776 -13.614 -95.273 1.00 46.88 165 PRO A C 1
ATOM 1300 O O . PRO A 1 165 ? 25.866 -13.545 -96.090 1.00 46.88 165 PRO A O 1
ATOM 1303 N N . GLU A 1 166 ? 27.850 -12.826 -95.293 1.00 36.59 166 GLU A N 1
ATOM 1304 C CA . GLU A 1 166 ? 28.340 -12.028 -96.427 1.00 36.59 166 GLU A CA 1
ATOM 1305 C C . GLU A 1 166 ? 27.625 -10.714 -96.794 1.00 36.59 166 GLU A C 1
ATOM 1307 O O . GLU A 1 166 ? 26.784 -10.632 -97.680 1.00 36.59 166 GLU A O 1
ATOM 1312 N N . SER A 1 167 ? 28.189 -9.617 -96.278 1.00 38.81 167 SER A N 1
ATOM 1313 C CA . SER A 1 167 ? 28.592 -8.499 -97.141 1.00 38.81 167 SER A CA 1
ATOM 1314 C C . SER A 1 167 ? 29.912 -7.903 -96.633 1.00 38.81 167 SER A C 1
ATOM 1316 O O . SER A 1 167 ? 29.952 -7.172 -95.643 1.00 38.81 167 SER A O 1
ATOM 1318 N N . ARG A 1 168 ? 31.012 -8.284 -97.293 1.00 35.78 168 ARG A N 1
ATOM 1319 C CA . ARG A 1 168 ? 32.367 -7.732 -97.131 1.00 35.78 168 ARG A CA 1
ATOM 1320 C C . ARG A 1 168 ? 32.503 -6.399 -97.879 1.00 35.78 168 ARG A C 1
ATOM 1322 O O . ARG A 1 168 ? 31.997 -6.277 -98.987 1.00 35.78 168 ARG A O 1
ATOM 1329 N N . GLY A 1 169 ? 33.305 -5.489 -97.321 1.00 33.25 169 GLY A N 1
ATOM 1330 C CA . GLY A 1 169 ? 33.890 -4.325 -98.010 1.00 33.25 169 GLY A CA 1
ATOM 1331 C C . GLY A 1 169 ? 33.967 -3.100 -97.095 1.00 33.25 169 GLY A C 1
ATOM 1332 O O . GLY A 1 169 ? 32.988 -2.380 -96.984 1.00 33.25 169 GLY A O 1
ATOM 1333 N N . SER A 1 170 ? 35.010 -2.987 -96.254 1.00 34.59 170 SER A N 1
ATOM 1334 C CA . SER A 1 170 ? 36.192 -2.094 -96.422 1.00 34.59 170 SER A CA 1
ATOM 1335 C C . SER A 1 170 ? 35.886 -0.620 -96.082 1.00 34.59 170 SER A C 1
ATOM 1337 O O . SER A 1 170 ? 34.914 -0.092 -96.590 1.00 34.59 170 SER A O 1
ATOM 1339 N N . SER A 1 171 ? 36.638 0.151 -95.290 1.00 33.97 171 SER A N 1
ATOM 1340 C CA . SER A 1 171 ? 38.060 0.127 -94.931 1.00 33.97 171 SER A CA 1
ATOM 1341 C C . SER A 1 171 ? 38.369 1.181 -93.849 1.00 33.97 171 SER A C 1
ATOM 1343 O O . SER A 1 171 ? 37.742 2.233 -93.870 1.00 33.97 171 SER A O 1
ATOM 1345 N N . GLN A 1 172 ? 39.443 0.945 -93.074 1.00 34.84 172 GLN A N 1
ATOM 1346 C CA . GLN A 1 172 ? 40.336 1.930 -92.411 1.00 34.84 172 GLN A CA 1
ATOM 1347 C C . GLN A 1 172 ? 39.732 2.840 -91.313 1.00 34.84 172 GLN A C 1
ATOM 1349 O O . GLN A 1 172 ? 38.641 3.359 -91.435 1.00 34.84 172 GLN A O 1
ATOM 1354 N N . GLY A 1 173 ? 40.394 3.135 -90.196 1.00 33.22 173 GLY A N 1
ATOM 1355 C CA . GLY A 1 173 ? 41.760 2.875 -89.768 1.00 33.22 173 GLY A CA 1
ATOM 1356 C C . GLY A 1 173 ? 41.931 3.317 -88.309 1.00 33.22 173 GLY A C 1
ATOM 1357 O O . GLY A 1 173 ? 41.293 4.248 -87.830 1.00 33.22 173 GLY A O 1
ATOM 1358 N N . SER A 1 174 ? 42.791 2.591 -87.604 1.00 37.25 174 SER A N 1
ATOM 1359 C CA . SER A 1 174 ? 43.260 2.872 -86.249 1.00 37.25 174 SER A CA 1
ATOM 1360 C C . SER A 1 174 ? 44.126 4.136 -86.214 1.00 37.25 174 SER A C 1
ATOM 1362 O O . SER A 1 174 ? 45.002 4.271 -87.071 1.00 37.25 174 SER A O 1
ATOM 1364 N N . LYS A 1 175 ? 43.950 5.002 -85.202 1.00 39.69 175 LYS A N 1
ATOM 1365 C CA . LYS A 1 175 ? 45.042 5.450 -84.313 1.00 39.69 175 LYS A CA 1
ATOM 1366 C C . LYS A 1 175 ? 44.573 6.365 -83.171 1.00 39.69 175 LYS A C 1
ATOM 1368 O O . LYS A 1 175 ? 43.815 7.309 -83.337 1.00 39.69 175 LYS A O 1
ATOM 1373 N N . ARG A 1 176 ? 45.131 6.022 -82.015 1.00 37.62 176 ARG A N 1
ATOM 1374 C CA . ARG A 1 176 ? 45.222 6.666 -80.701 1.00 37.62 176 ARG A CA 1
ATOM 1375 C C . ARG A 1 176 ? 46.096 7.930 -80.760 1.00 37.62 176 ARG A C 1
ATOM 1377 O O . ARG A 1 176 ? 47.127 7.873 -81.422 1.00 37.62 176 ARG A O 1
ATOM 1384 N N . SER A 1 177 ? 45.777 8.980 -79.998 1.00 39.44 177 SER A N 1
ATOM 1385 C CA . SER A 1 177 ? 46.783 9.883 -79.407 1.00 39.44 177 SER A CA 1
ATOM 1386 C C . SER A 1 177 ? 46.170 10.811 -78.354 1.00 39.44 177 SER A C 1
ATOM 1388 O O . SER A 1 177 ? 45.181 11.471 -78.650 1.00 39.44 177 SER A O 1
ATOM 1390 N N . THR A 1 178 ? 46.863 10.852 -77.206 1.00 42.22 178 THR A N 1
ATOM 1391 C CA . THR A 1 178 ? 47.031 11.952 -76.227 1.00 42.22 178 THR A CA 1
ATOM 1392 C C . THR A 1 178 ? 45.812 12.577 -75.574 1.00 42.22 178 THR A C 1
ATOM 1394 O O . THR A 1 178 ? 45.115 13.357 -76.253 1.00 42.22 178 THR A O 1
#

Sequence (178 aa):
MLDKYASLAHEFSQVELLMKKSAIPAGEDNNGMLFKSHLVVPQEITLDINPALQAATEGRISAWTHEVVPEALRTKLPPEIEEDERSIEVEKHAKQFDHVTKQVQAMNKHADTLISHLQDAQRSSDSKQSEADKRAEEDSDTLKLVRAIWRGEGLKPDRPTTVNPESRGSSQGSKRST

Organism: NCBI:txid290746

Foldseek 3Di:
DVVVVVVVVVVVVVVQQDQQCDDDPDDDSNGNVVVVVDDDDDPDFDPAFDVVVCVVVVNPDRGRHPVVVCVVPPPDDDPVVVVVVVVVVVVVVVDDPVVVVVVVVVVVVVVVVVVVVVVVVVVVVVVVVVVVVVVVPPVVVVVVVVCCVPVVPPPDPPDPPDDDDDDDDDDDDDDDDD

InterPro domains:
  IPR019364 Mediator complex, subunit Med8, fungi/metazoa [PF10232] (31-167)
  IPR019364 Mediator complex, subunit Med8, fungi/metazoa [PTHR13074] (1-170)

Radius of gyration: 41.25 Å; chains: 1; bounding box: 76×38×124 Å

Secondary structure (DSSP, 8-state):
-HHHHHHHHHHHHHHHHHHHH-S-TT----TTHHHHH-----S---SS--HHHHHHTTTS-SS--TTHHHHHT--PPPHHHHHHHHHHHHHHHHS-HHHHHHHHHHHHHHHHHHHHHHHHHHHHHHHHHHHHHHHHT-HHHHHHHHHHHHH-TT------------------------

pLDDT: mean 78.39, std 17.9, range [33.22, 97.25]